Protein AF-A0AA36DGP6-F1 (afdb_monomer_lite)

Radius of gyration: 28.55 Å; chains: 1; bounding box: 67×38×88 Å

Organism: NCBI:txid96644

Foldseek 3Di:
DKDKDKDFQQAWEWEDDPNDIDIAGNVLQCPWQQCVVQWDDDPPDDPGITIGIPWDADPVRHTYHYDPPADPLLVVLSRVLSVQVPPDVGDQLLVSVVVCVVVVRPLVSNLVRCVVRVVVRNNVSSVVVVVCVVVPDPPPPPPDPPPDDDDDDDDDDDDDDDDDDDDD

Structure (mmCIF, N/CA/C/O backbone):
data_AF-A0AA36DGP6-F1
#
_entry.id   AF-A0AA36DGP6-F1
#
loop_
_atom_site.group_PDB
_atom_site.id
_atom_site.type_symbol
_atom_site.label_atom_id
_atom_site.label_alt_id
_atom_site.label_comp_id
_atom_site.label_asym_id
_atom_site.label_entity_id
_atom_site.label_seq_id
_atom_site.pdbx_PDB_ins_code
_atom_site.Cartn_x
_atom_site.Cartn_y
_atom_site.Cartn_z
_atom_site.occupancy
_atom_site.B_iso_or_equiv
_atom_site.auth_seq_id
_atom_site.auth_comp_id
_atom_site.auth_asym_id
_atom_site.auth_atom_id
_atom_site.pdbx_PDB_model_num
ATOM 1 N N . MET A 1 1 ? 17.874 -13.358 -14.454 1.00 48.78 1 MET A N 1
ATOM 2 C CA . MET A 1 1 ? 18.028 -12.079 -15.173 1.00 48.78 1 MET A CA 1
ATOM 3 C C . MET A 1 1 ? 16.869 -11.212 -14.724 1.00 48.78 1 MET A C 1
ATOM 5 O O . MET A 1 1 ? 15.738 -11.621 -14.944 1.00 48.78 1 MET A O 1
ATOM 9 N N . GLU A 1 2 ? 17.122 -10.140 -13.974 1.00 53.69 2 GLU A N 1
ATOM 10 C CA . GLU A 1 2 ? 16.052 -9.225 -13.551 1.00 53.69 2 GLU A CA 1
ATOM 11 C C . GLU A 1 2 ? 15.552 -8.443 -14.766 1.00 53.69 2 GLU A C 1
ATOM 13 O O . GLU A 1 2 ? 16.357 -7.972 -15.573 1.00 53.69 2 GLU A O 1
ATOM 18 N N . ALA A 1 3 ? 14.231 -8.364 -14.930 1.00 69.38 3 ALA A N 1
ATOM 19 C CA . ALA A 1 3 ? 13.632 -7.587 -16.000 1.00 69.38 3 ALA A CA 1
ATOM 20 C C . ALA A 1 3 ? 13.722 -6.094 -15.663 1.00 69.38 3 ALA A C 1
ATOM 22 O O . ALA A 1 3 ? 13.570 -5.688 -14.512 1.00 69.38 3 ALA A O 1
ATOM 23 N N . ILE A 1 4 ? 13.956 -5.282 -16.690 1.00 73.06 4 ILE A N 1
ATOM 24 C CA . ILE A 1 4 ? 13.823 -3.829 -16.631 1.00 73.06 4 ILE A CA 1
ATOM 25 C C . ILE A 1 4 ? 12.729 -3.472 -17.626 1.00 73.06 4 ILE A C 1
ATOM 27 O O . ILE A 1 4 ? 12.729 -3.965 -18.756 1.00 73.06 4 ILE A O 1
ATOM 31 N N . SER A 1 5 ? 11.759 -2.672 -17.204 1.00 79.31 5 SER A N 1
ATOM 32 C CA . SER A 1 5 ? 10.646 -2.275 -18.063 1.00 79.31 5 SER A CA 1
ATOM 33 C C . SER A 1 5 ? 10.326 -0.807 -17.871 1.00 79.31 5 SER A C 1
ATOM 35 O O . SER A 1 5 ? 10.351 -0.299 -16.752 1.00 79.31 5 SER A O 1
ATOM 37 N N . GLU A 1 6 ? 10.035 -0.133 -18.976 1.00 82.94 6 GLU A N 1
ATOM 38 C CA . GLU A 1 6 ? 9.528 1.232 -18.961 1.00 82.94 6 GLU A CA 1
ATOM 39 C C . GLU A 1 6 ? 8.019 1.189 -18.702 1.00 82.94 6 GLU A C 1
ATOM 41 O O . GLU A 1 6 ? 7.286 0.498 -19.411 1.00 82.94 6 GLU A O 1
ATOM 46 N N . VAL A 1 7 ? 7.561 1.907 -17.677 1.00 80.56 7 VAL A N 1
ATOM 47 C CA . VAL A 1 7 ? 6.153 1.975 -17.274 1.00 80.56 7 VAL A CA 1
ATOM 48 C C . VAL A 1 7 ? 5.714 3.429 -17.092 1.00 80.56 7 VAL A C 1
ATOM 50 O O . VAL A 1 7 ? 6.475 4.297 -16.663 1.00 80.56 7 VAL A O 1
ATOM 53 N N . GLY A 1 8 ? 4.479 3.731 -17.475 1.00 80.56 8 GLY A N 1
ATOM 54 C CA . GLY A 1 8 ? 3.793 4.982 -17.165 1.00 80.56 8 GLY A CA 1
ATOM 55 C C . GLY A 1 8 ? 3.122 4.947 -15.783 1.00 80.56 8 GLY A C 1
ATOM 56 O O . GLY A 1 8 ? 2.873 3.874 -15.242 1.00 80.56 8 GLY A O 1
ATOM 57 N N . PRO A 1 9 ? 2.776 6.107 -15.196 1.00 75.75 9 PRO A N 1
ATOM 58 C CA . PRO A 1 9 ? 2.151 6.196 -13.873 1.00 75.75 9 PRO A CA 1
ATOM 59 C C . PRO A 1 9 ? 0.773 5.527 -13.812 1.00 75.75 9 PRO A C 1
ATOM 61 O O . PRO A 1 9 ? 0.378 5.033 -12.762 1.00 75.75 9 PRO A O 1
ATOM 64 N N . SER A 1 10 ? 0.044 5.500 -14.927 1.00 82.06 10 SER A N 1
ATOM 65 C CA . SER A 1 10 ? -1.266 4.853 -15.035 1.00 82.06 10 SER A CA 1
ATOM 66 C C . SER A 1 10 ? -1.194 3.357 -15.335 1.00 82.06 10 SER A C 1
ATOM 68 O O . SER A 1 10 ? -2.246 2.720 -15.370 1.00 82.06 10 SER A O 1
ATOM 70 N N . ASP A 1 11 ? -0.002 2.817 -15.600 1.00 85.81 11 ASP A N 1
ATOM 71 C CA . ASP A 1 11 ? 0.143 1.426 -16.013 1.00 85.81 11 ASP A CA 1
ATOM 72 C C . ASP A 1 11 ? -0.193 0.497 -14.845 1.00 85.81 11 ASP A C 1
ATOM 74 O O . ASP A 1 11 ? 0.101 0.778 -13.676 1.00 85.81 11 ASP A O 1
ATOM 78 N N . GLU A 1 12 ? -0.854 -0.607 -15.181 1.00 90.00 12 GLU A N 1
ATOM 79 C CA . GLU A 1 12 ? -1.224 -1.633 -14.220 1.00 90.00 12 GLU A CA 1
ATOM 80 C C . GLU A 1 12 ? -0.009 -2.480 -13.844 1.00 90.00 12 GLU A C 1
ATOM 82 O O . GLU A 1 12 ? 0.793 -2.885 -14.689 1.00 90.00 12 GLU A O 1
ATOM 87 N N . VAL A 1 13 ? 0.096 -2.770 -12.551 1.00 91.44 13 VAL A N 1
ATOM 88 C CA . VAL A 1 13 ? 1.101 -3.654 -11.973 1.00 91.44 13 VAL A CA 1
ATOM 89 C C . VAL A 1 13 ? 0.441 -4.583 -10.966 1.00 91.44 13 VAL A C 1
ATOM 91 O O . VAL A 1 13 ? -0.478 -4.201 -10.240 1.00 91.44 13 VAL A O 1
ATOM 94 N N . LEU A 1 14 ? 0.926 -5.817 -10.898 1.00 92.56 14 LEU A N 1
ATOM 95 C CA . LEU A 1 14 ? 0.527 -6.762 -9.867 1.00 92.56 14 LEU A CA 1
ATOM 96 C C . LEU A 1 14 ? 1.493 -6.678 -8.685 1.00 92.56 14 LEU A C 1
ATOM 98 O O . LEU A 1 14 ? 2.706 -6.573 -8.851 1.00 92.56 14 LEU A O 1
ATOM 102 N N . VAL A 1 15 ? 0.953 -6.775 -7.479 1.00 93.56 15 VAL A N 1
ATOM 103 C CA . VAL A 1 15 ? 1.703 -6.805 -6.228 1.00 93.56 15 VAL A CA 1
ATOM 104 C C . VAL A 1 15 ? 1.528 -8.175 -5.598 1.00 93.56 15 VAL A C 1
ATOM 106 O O . VAL A 1 15 ? 0.419 -8.562 -5.232 1.00 93.56 15 VAL A O 1
ATOM 109 N N . ALA A 1 16 ? 2.617 -8.928 -5.500 1.00 92.69 16 ALA A N 1
ATOM 110 C CA . ALA A 1 16 ? 2.636 -10.259 -4.917 1.00 92.69 16 ALA A CA 1
ATOM 111 C C . ALA A 1 16 ? 2.970 -10.194 -3.419 1.00 92.69 16 ALA A C 1
ATOM 113 O O . ALA A 1 16 ? 4.050 -9.728 -3.043 1.00 92.69 16 ALA A O 1
ATOM 114 N N . VAL A 1 17 ? 2.069 -10.711 -2.577 1.00 94.06 17 VAL A N 1
ATOM 115 C CA . VAL A 1 17 ? 2.204 -10.780 -1.112 1.00 94.06 17 VAL A CA 1
ATOM 116 C C . VAL A 1 17 ? 1.763 -12.158 -0.631 1.00 94.06 17 VAL A C 1
ATOM 118 O O . VAL A 1 17 ? 0.652 -12.583 -0.929 1.00 94.06 17 VAL A O 1
ATOM 121 N N . GLY A 1 18 ? 2.622 -12.884 0.090 1.00 86.00 18 GLY A N 1
ATOM 122 C CA . GLY A 1 18 ? 2.240 -14.150 0.740 1.00 86.00 18 GLY A CA 1
ATOM 123 C C . GLY A 1 18 ? 1.618 -15.215 -0.182 1.00 86.00 18 GLY A C 1
ATOM 124 O O . GLY A 1 18 ? 0.787 -15.994 0.267 1.00 86.00 18 GLY A O 1
ATOM 125 N N . GLY A 1 19 ? 1.968 -15.231 -1.474 1.00 86.94 19 GLY A N 1
ATOM 126 C CA . GLY A 1 19 ? 1.389 -16.148 -2.469 1.00 86.94 19 GLY A CA 1
ATOM 127 C C . GLY A 1 19 ? 0.091 -15.664 -3.130 1.00 86.94 19 GLY A C 1
ATOM 128 O O . GLY A 1 19 ? -0.395 -16.325 -4.041 1.00 86.94 19 GLY A O 1
ATOM 129 N N . SER A 1 20 ? -0.437 -14.508 -2.726 1.00 91.94 20 SER A N 1
ATOM 130 C CA . SER A 1 20 ? -1.550 -13.823 -3.391 1.00 91.94 20 SER A CA 1
ATOM 131 C C . SER A 1 20 ? -1.050 -12.667 -4.254 1.00 91.94 20 SER A C 1
ATOM 133 O O . SER A 1 20 ? 0.023 -12.114 -4.006 1.00 91.94 20 SER A O 1
ATOM 135 N N . THR A 1 21 ? -1.833 -12.286 -5.261 1.00 93.44 21 THR A N 1
ATOM 136 C CA . THR A 1 21 ? -1.537 -11.158 -6.154 1.00 93.44 21 THR A CA 1
ATOM 137 C C . THR A 1 21 ? -2.668 -10.142 -6.142 1.00 93.44 21 THR A C 1
ATOM 139 O O . THR A 1 21 ? -3.835 -10.512 -6.255 1.00 93.44 21 THR A O 1
ATOM 142 N N . PHE A 1 22 ? -2.316 -8.863 -6.072 1.00 94.00 22 PHE A N 1
ATOM 143 C CA . PHE A 1 22 ? -3.253 -7.744 -6.059 1.00 94.00 22 PHE A CA 1
ATOM 144 C C . PHE A 1 22 ? -2.938 -6.785 -7.207 1.00 94.00 22 PHE A C 1
ATOM 146 O O . PHE A 1 22 ? -1.781 -6.441 -7.411 1.00 94.00 22 PHE A O 1
ATOM 153 N N . SER A 1 23 ? -3.947 -6.325 -7.944 1.00 93.00 23 SER A N 1
ATOM 154 C CA . SER A 1 23 ? -3.758 -5.290 -8.974 1.00 93.00 23 SER A CA 1
ATOM 155 C C . SER A 1 23 ? -3.601 -3.908 -8.332 1.00 93.00 23 SER A C 1
ATOM 157 O O . SER A 1 23 ? -4.294 -3.602 -7.358 1.00 93.00 23 SER A O 1
ATOM 159 N N . SER A 1 24 ? -2.714 -3.069 -8.865 1.00 92.44 24 SER A N 1
ATOM 160 C CA . SER A 1 24 ? -2.519 -1.663 -8.489 1.00 92.44 24 SER A CA 1
ATOM 161 C C . SER A 1 24 ? -1.990 -0.852 -9.677 1.00 92.44 24 SER A C 1
ATOM 163 O O . SER A 1 24 ? -1.703 -1.414 -10.734 1.00 92.44 24 SER A O 1
ATOM 165 N N . ARG A 1 25 ? -1.846 0.469 -9.524 1.00 89.94 25 ARG A N 1
ATOM 166 C CA . ARG A 1 25 ? -1.134 1.308 -10.499 1.00 89.94 25 ARG A CA 1
ATOM 167 C C . ARG A 1 25 ? 0.252 1.683 -10.010 1.00 89.94 25 ARG A C 1
ATOM 169 O O . ARG A 1 25 ? 0.496 1.772 -8.806 1.00 89.94 25 ARG A O 1
ATOM 176 N N . VAL A 1 26 ? 1.139 1.967 -10.960 1.00 88.25 26 VAL A N 1
ATOM 177 C CA . VAL A 1 26 ? 2.483 2.492 -10.685 1.00 88.25 26 VAL A CA 1
ATOM 178 C C . VAL A 1 26 ? 2.422 3.761 -9.830 1.00 88.25 26 VAL A C 1
ATOM 180 O O . VAL A 1 26 ? 3.191 3.883 -8.881 1.00 88.25 26 VAL A O 1
ATOM 183 N N . SER A 1 27 ? 1.490 4.678 -10.115 1.00 85.94 27 SER A N 1
ATOM 184 C CA . SER A 1 27 ? 1.298 5.911 -9.339 1.00 85.94 27 SER A CA 1
ATOM 185 C C . SER A 1 27 ? 1.036 5.659 -7.859 1.00 85.94 27 SER A C 1
ATOM 187 O O . SER A 1 27 ? 1.556 6.385 -7.021 1.00 85.94 27 SER A O 1
ATOM 189 N N . ASP A 1 28 ? 0.259 4.625 -7.540 1.00 88.38 28 ASP A N 1
ATOM 190 C CA . ASP A 1 28 ? -0.172 4.345 -6.168 1.00 88.38 28 ASP A CA 1
ATOM 191 C C . ASP A 1 28 ? 0.993 3.780 -5.343 1.00 88.38 28 ASP A C 1
ATOM 193 O O . ASP A 1 28 ? 1.114 4.041 -4.147 1.00 88.38 28 ASP A O 1
ATOM 197 N N . LEU A 1 29 ? 1.865 3.000 -5.993 1.00 88.44 29 LEU A N 1
ATOM 198 C CA . LEU A 1 29 ? 3.008 2.346 -5.356 1.00 88.44 29 LEU A CA 1
ATOM 199 C C . LEU A 1 29 ? 4.252 3.237 -5.304 1.00 88.44 29 LEU A C 1
ATOM 201 O O . LEU A 1 29 ? 5.037 3.111 -4.370 1.00 88.44 29 LEU A O 1
ATOM 205 N N . ALA A 1 30 ? 4.439 4.142 -6.269 1.00 84.88 30 ALA A N 1
ATOM 206 C CA . ALA A 1 30 ? 5.601 5.032 -6.326 1.00 84.88 30 ALA A CA 1
ATOM 207 C C . ALA A 1 30 ? 5.708 5.971 -5.107 1.00 84.88 30 ALA A C 1
ATOM 209 O O . ALA A 1 30 ? 6.800 6.437 -4.773 1.00 84.88 30 ALA A O 1
ATOM 210 N N . GLU A 1 31 ? 4.590 6.225 -4.427 1.00 81.88 31 GLU A N 1
ATOM 211 C CA . GLU A 1 31 ? 4.527 7.050 -3.219 1.00 81.88 31 GLU A CA 1
ATOM 212 C C . GLU A 1 31 ? 4.948 6.291 -1.946 1.00 81.88 31 GLU A C 1
ATOM 214 O O . GLU A 1 31 ? 5.269 6.905 -0.925 1.00 81.88 31 GLU A O 1
ATOM 219 N N . VAL A 1 32 ? 5.006 4.957 -1.996 1.00 86.62 32 VAL A N 1
ATOM 220 C CA . VAL A 1 32 ? 5.370 4.116 -0.852 1.00 86.62 32 VAL A CA 1
ATOM 221 C C . VAL A 1 32 ? 6.896 3.998 -0.753 1.00 86.62 32 VAL A C 1
ATOM 223 O O . VAL A 1 32 ? 7.539 3.520 -1.691 1.00 86.62 32 VAL A O 1
ATOM 226 N N . PRO A 1 33 ? 7.510 4.360 0.390 1.00 85.75 33 PRO A N 1
ATOM 227 C CA . PRO A 1 33 ? 8.960 4.298 0.565 1.00 85.75 33 PRO A CA 1
ATOM 228 C C . PRO A 1 33 ? 9.597 2.946 0.231 1.00 85.75 33 PRO A C 1
ATOM 230 O O . PRO A 1 33 ? 10.627 2.930 -0.438 1.00 85.75 33 PRO A O 1
ATOM 233 N N . SER A 1 34 ? 8.981 1.829 0.630 1.00 84.00 34 SER A N 1
ATOM 234 C CA . SER A 1 34 ? 9.509 0.483 0.360 1.00 84.00 34 SER A CA 1
ATOM 235 C C . SER A 1 34 ? 9.501 0.091 -1.121 1.00 84.00 34 SER A C 1
ATOM 237 O O . SER A 1 34 ? 10.218 -0.828 -1.506 1.00 84.00 34 SER A O 1
ATOM 239 N N . PHE A 1 35 ? 8.758 0.808 -1.969 1.00 84.31 35 PHE A N 1
ATOM 240 C CA . PHE A 1 35 ? 8.751 0.599 -3.416 1.00 84.31 35 PHE A CA 1
ATOM 241 C C . PHE A 1 35 ? 9.623 1.587 -4.194 1.00 84.31 35 PHE A C 1
ATOM 243 O O . PHE A 1 35 ? 9.787 1.419 -5.402 1.00 84.31 35 PHE A O 1
ATOM 250 N N . LYS A 1 36 ? 10.229 2.592 -3.549 1.00 80.50 36 LYS A N 1
ATOM 251 C CA . LYS A 1 36 ? 11.039 3.601 -4.256 1.00 80.50 36 LYS A CA 1
ATOM 252 C C . LYS A 1 36 ? 12.190 2.991 -5.051 1.00 80.50 36 LYS A C 1
ATOM 254 O O . LYS A 1 36 ? 12.429 3.415 -6.174 1.00 80.50 36 LYS A O 1
ATOM 259 N N . ASP A 1 37 ? 12.832 1.952 -4.523 1.00 77.88 37 ASP A N 1
ATOM 260 C CA . ASP A 1 37 ? 13.944 1.275 -5.204 1.00 77.88 37 ASP A CA 1
ATOM 261 C C . ASP A 1 37 ? 13.491 0.472 -6.436 1.00 77.88 37 ASP A C 1
ATOM 263 O O . ASP A 1 37 ? 14.286 0.198 -7.341 1.00 77.88 37 ASP A O 1
ATOM 267 N N . HIS A 1 38 ? 12.201 0.125 -6.504 1.00 79.19 38 HIS A N 1
ATOM 268 C CA . HIS A 1 38 ? 11.604 -0.508 -7.675 1.00 79.19 38 HIS A CA 1
ATOM 269 C C . HIS A 1 38 ? 11.304 0.501 -8.786 1.00 79.19 38 HIS A C 1
ATOM 271 O O . HIS A 1 38 ? 11.321 0.112 -9.952 1.00 79.19 38 HIS A O 1
ATOM 277 N N . PHE A 1 39 ? 11.070 1.775 -8.454 1.00 82.56 39 PHE A N 1
ATOM 278 C CA . PHE A 1 39 ? 10.686 2.820 -9.403 1.00 82.56 39 PHE A CA 1
ATOM 279 C C . PHE A 1 39 ? 11.760 3.903 -9.510 1.00 82.56 39 PHE A C 1
ATOM 281 O O . PHE A 1 39 ? 11.762 4.892 -8.778 1.00 82.56 39 PHE A O 1
ATOM 288 N N . ASN A 1 40 ? 12.638 3.779 -10.504 1.00 77.62 40 ASN A N 1
ATOM 289 C CA . ASN A 1 40 ? 13.589 4.845 -10.799 1.00 77.62 40 ASN A CA 1
ATOM 290 C C . ASN A 1 40 ? 12.953 5.890 -11.720 1.00 77.62 40 ASN A C 1
ATOM 292 O O . ASN A 1 40 ? 12.513 5.569 -12.826 1.00 77.62 40 ASN A O 1
ATOM 296 N N . ARG A 1 41 ? 12.976 7.159 -11.293 1.00 67.69 41 ARG A N 1
ATOM 297 C CA . ARG A 1 41 ? 12.833 8.289 -12.217 1.00 67.69 41 ARG A CA 1
ATOM 298 C C . ARG A 1 41 ? 14.123 8.416 -13.006 1.00 67.69 41 ARG A C 1
ATOM 300 O O . ARG A 1 41 ? 15.164 8.743 -12.440 1.00 67.69 41 ARG A O 1
ATOM 307 N N . ASP A 1 42 ? 14.041 8.139 -14.296 1.00 65.12 42 ASP A N 1
ATOM 308 C CA . ASP A 1 42 ? 15.107 8.484 -15.221 1.00 65.12 42 ASP A CA 1
ATOM 309 C C . ASP A 1 42 ? 15.086 10.016 -15.420 1.00 65.12 42 ASP A C 1
ATOM 311 O O . ASP A 1 42 ? 14.048 10.555 -15.819 1.00 65.12 42 ASP A O 1
ATOM 315 N N . PRO A 1 43 ? 16.167 10.742 -15.068 1.00 60.16 43 PRO A N 1
ATOM 316 C CA . PRO A 1 43 ? 16.222 12.197 -15.196 1.00 60.16 43 PRO A CA 1
ATOM 317 C C . PRO A 1 43 ? 16.137 12.677 -16.651 1.00 60.16 43 PRO A C 1
ATOM 319 O O . PRO A 1 43 ? 15.743 13.823 -16.874 1.00 60.16 43 PRO A O 1
ATOM 322 N N . ASP A 1 44 ? 16.465 11.809 -17.612 1.00 63.31 44 ASP A N 1
ATOM 323 C CA . ASP A 1 44 ? 16.475 12.111 -19.043 1.00 63.31 44 ASP A CA 1
ATOM 324 C C . ASP A 1 44 ? 15.189 11.645 -19.750 1.00 63.31 44 ASP A C 1
ATOM 326 O O . ASP A 1 44 ? 14.910 12.052 -20.883 1.00 63.31 44 ASP A O 1
ATOM 330 N N . ALA A 1 45 ? 14.362 10.829 -19.085 1.00 58.75 45 ALA A N 1
ATOM 331 C CA . ALA A 1 45 ? 13.081 10.396 -19.625 1.00 58.75 45 ALA A CA 1
ATOM 332 C C . ALA A 1 45 ? 12.032 11.524 -19.563 1.00 58.75 45 ALA A C 1
ATOM 334 O O . ALA A 1 45 ? 12.038 12.358 -18.649 1.00 58.75 45 ALA A O 1
ATOM 335 N N . PRO A 1 46 ? 11.063 11.553 -20.503 1.00 60.78 46 PRO A N 1
ATOM 336 C CA . PRO A 1 46 ? 9.899 12.423 -20.387 1.00 60.78 46 PRO A CA 1
ATOM 337 C C . PRO A 1 46 ? 9.294 12.274 -18.988 1.00 60.78 46 PRO A C 1
ATOM 339 O O . PRO A 1 46 ? 9.134 11.150 -18.518 1.00 60.78 46 PRO A O 1
ATOM 342 N N . ARG A 1 47 ? 8.929 13.392 -18.341 1.00 57.19 47 ARG A N 1
ATOM 343 C CA . ARG A 1 47 ? 8.504 13.499 -16.921 1.00 57.19 47 ARG A CA 1
ATOM 344 C C . ARG A 1 47 ? 7.425 12.503 -16.438 1.00 57.19 47 ARG A C 1
ATOM 346 O O . ARG A 1 47 ? 7.104 12.500 -15.254 1.00 57.19 47 ARG A O 1
ATOM 353 N N . ALA A 1 48 ? 6.855 11.695 -17.327 1.00 62.22 48 ALA A N 1
ATOM 354 C CA . ALA A 1 48 ? 5.813 10.712 -17.077 1.00 62.22 48 ALA A CA 1
ATOM 355 C C . ALA A 1 48 ? 6.264 9.240 -17.205 1.00 62.22 48 ALA A C 1
ATOM 357 O O . ALA A 1 48 ? 5.402 8.369 -17.186 1.00 62.22 48 ALA A O 1
ATOM 358 N N . ARG A 1 49 ? 7.554 8.919 -17.370 1.00 70.69 49 ARG A N 1
ATOM 359 C CA . ARG A 1 49 ? 8.016 7.521 -17.471 1.00 70.69 49 ARG A CA 1
ATOM 360 C C . ARG A 1 49 ? 8.897 7.129 -16.287 1.00 70.69 49 ARG A C 1
ATOM 362 O O . ARG A 1 49 ? 9.763 7.890 -15.863 1.00 70.69 49 ARG A O 1
ATOM 369 N N . LEU A 1 50 ? 8.623 5.950 -15.737 1.00 75.75 50 LEU A N 1
ATOM 370 C CA . LEU A 1 50 ? 9.350 5.327 -14.637 1.00 75.75 50 LEU A CA 1
ATOM 371 C C . LEU A 1 50 ? 9.952 4.015 -15.128 1.00 75.75 50 LEU A C 1
ATOM 373 O O . LEU A 1 50 ? 9.345 3.291 -15.916 1.00 75.75 50 LEU A O 1
ATOM 377 N N . THR A 1 51 ? 11.135 3.689 -14.626 1.00 78.88 51 THR A N 1
ATOM 378 C CA . THR A 1 51 ? 11.762 2.396 -14.882 1.00 78.88 51 THR A CA 1
ATOM 379 C C . THR A 1 51 ? 11.446 1.467 -13.724 1.00 78.88 51 THR A C 1
ATOM 381 O O . THR A 1 51 ? 11.880 1.728 -12.600 1.00 78.88 51 THR A O 1
ATOM 384 N N . LEU A 1 52 ? 10.711 0.388 -14.005 1.00 79.56 52 LEU A N 1
ATOM 385 C CA . LEU A 1 52 ? 10.412 -0.664 -13.043 1.00 79.56 52 LEU A CA 1
ATOM 386 C C . LEU A 1 52 ? 11.539 -1.707 -13.023 1.00 79.56 52 LEU A C 1
ATOM 388 O O . LEU A 1 52 ? 11.943 -2.216 -14.075 1.00 79.56 52 LEU A O 1
ATOM 392 N N . LYS A 1 53 ? 12.041 -2.008 -11.821 1.00 80.06 53 LYS A N 1
ATOM 393 C CA . LYS A 1 53 ? 13.103 -2.990 -11.556 1.00 80.06 53 LYS A CA 1
ATOM 394 C C . LYS A 1 53 ? 12.644 -4.079 -10.592 1.00 80.06 53 LYS A C 1
ATOM 396 O O . LYS A 1 53 ? 11.768 -3.864 -9.754 1.00 80.06 53 LYS A O 1
ATOM 401 N N . GLY A 1 54 ? 13.291 -5.243 -10.667 1.00 76.12 54 GLY A N 1
ATOM 402 C CA . GLY A 1 54 ? 13.058 -6.346 -9.728 1.00 76.12 54 GLY A CA 1
ATOM 403 C C . GLY A 1 54 ? 11.669 -6.981 -9.851 1.00 76.12 54 GLY A C 1
ATOM 404 O O . GLY A 1 54 ? 11.212 -7.650 -8.923 1.00 76.12 54 GLY A O 1
ATOM 405 N N . HIS A 1 55 ? 10.982 -6.769 -10.978 1.00 84.06 55 HIS A N 1
ATOM 406 C CA . HIS A 1 55 ? 9.714 -7.415 -11.297 1.00 84.06 55 HIS A CA 1
ATOM 407 C C . HIS A 1 55 ? 9.924 -8.673 -12.140 1.00 84.06 55 HIS A C 1
ATOM 409 O O . HIS A 1 55 ? 10.967 -8.899 -12.759 1.00 84.06 55 HIS A O 1
ATOM 415 N N . TYR A 1 56 ? 8.886 -9.495 -12.175 1.00 84.44 56 TYR A N 1
ATOM 416 C CA . TYR A 1 56 ? 8.722 -10.577 -13.137 1.00 84.44 56 TYR A CA 1
ATOM 417 C C . TYR A 1 56 ? 7.403 -10.379 -13.880 1.00 84.44 56 TYR A C 1
ATOM 419 O O . TYR A 1 56 ? 6.555 -9.603 -13.450 1.00 84.44 56 TYR A O 1
ATOM 427 N N . PHE A 1 57 ? 7.213 -11.062 -15.000 1.00 84.44 57 PHE A N 1
ATOM 428 C CA . PHE A 1 57 ? 5.935 -11.035 -15.702 1.00 84.44 57 PHE A CA 1
ATOM 429 C C . PHE A 1 57 ? 5.057 -12.188 -15.221 1.00 84.44 57 PHE A C 1
ATOM 431 O O . PHE A 1 57 ? 5.529 -13.318 -15.079 1.00 84.44 57 PHE A O 1
ATOM 438 N N . SER A 1 58 ? 3.786 -11.895 -14.956 1.00 83.25 58 SER A N 1
ATOM 439 C CA . SER A 1 58 ? 2.756 -12.927 -14.804 1.00 83.25 58 SER A CA 1
ATOM 440 C C . SER A 1 58 ? 2.542 -13.677 -16.128 1.00 83.25 58 SER A C 1
ATOM 442 O O . SER A 1 58 ? 3.037 -13.255 -17.176 1.00 83.25 58 SER A O 1
ATOM 444 N N . SER A 1 59 ? 1.788 -14.783 -16.101 1.00 82.12 59 SER A N 1
ATOM 445 C CA . SER A 1 59 ? 1.410 -15.527 -17.317 1.00 82.12 59 SER A CA 1
ATOM 446 C C . SER A 1 59 ? 0.721 -14.649 -18.361 1.00 82.12 59 SER A C 1
ATOM 448 O O . SER A 1 59 ? 0.864 -14.889 -19.556 1.00 82.12 59 SER A O 1
ATOM 450 N N . ASP A 1 60 ? 0.028 -13.610 -17.896 1.00 83.31 60 ASP A N 1
ATOM 451 C CA . ASP A 1 60 ? -0.771 -12.703 -18.716 1.00 83.31 60 ASP A CA 1
ATOM 452 C C . ASP A 1 60 ? 0.050 -11.500 -19.218 1.00 83.31 60 ASP A C 1
ATOM 454 O O . ASP A 1 60 ? -0.488 -10.577 -19.823 1.00 83.31 60 ASP A O 1
ATOM 458 N N . GLY A 1 61 ? 1.365 -11.488 -18.968 1.00 84.31 61 GLY A N 1
ATOM 459 C CA . GLY A 1 61 ? 2.275 -10.435 -19.421 1.00 84.31 61 GLY A CA 1
ATOM 460 C C . GLY A 1 61 ? 2.246 -9.157 -18.578 1.00 84.31 61 GLY A C 1
ATOM 461 O O . GLY A 1 61 ? 2.895 -8.180 -18.945 1.00 84.31 61 GLY A O 1
ATOM 462 N N . VAL A 1 62 ? 1.545 -9.148 -17.438 1.00 87.31 62 VAL A N 1
ATOM 463 C CA . VAL A 1 62 ? 1.487 -7.983 -16.540 1.00 87.31 62 VAL A CA 1
ATOM 464 C C . VAL A 1 62 ? 2.714 -7.964 -15.616 1.00 87.31 62 VAL A C 1
ATOM 466 O O . VAL A 1 62 ? 3.003 -8.993 -14.980 1.00 87.31 62 VAL A O 1
ATOM 469 N N . PRO A 1 63 ? 3.432 -6.828 -15.495 1.00 89.31 63 PRO A N 1
ATOM 470 C CA . PRO A 1 63 ? 4.531 -6.682 -14.548 1.00 89.31 63 PRO A CA 1
ATOM 471 C C . PRO A 1 63 ? 4.068 -6.948 -13.115 1.00 89.31 63 PRO A C 1
ATOM 473 O O . PRO A 1 63 ? 3.075 -6.393 -12.654 1.00 89.31 63 PRO A O 1
ATOM 476 N N . THR A 1 64 ? 4.795 -7.803 -12.404 1.00 90.06 64 THR A N 1
ATOM 477 C CA . THR A 1 64 ? 4.488 -8.233 -11.040 1.00 90.06 64 THR A CA 1
ATOM 478 C C . THR A 1 64 ? 5.672 -7.968 -10.118 1.00 90.06 64 THR A C 1
ATOM 480 O O . THR A 1 64 ? 6.778 -8.458 -10.353 1.00 90.06 64 THR A O 1
ATOM 483 N N . ILE A 1 65 ? 5.437 -7.211 -9.049 1.00 90.75 65 ILE A N 1
ATOM 484 C CA . ILE A 1 65 ? 6.432 -6.802 -8.054 1.00 90.75 65 ILE A CA 1
ATOM 485 C C . ILE A 1 65 ? 6.141 -7.541 -6.751 1.00 90.75 65 ILE A C 1
ATOM 487 O O . ILE A 1 65 ? 4.985 -7.693 -6.360 1.00 90.75 65 ILE A O 1
ATOM 491 N N . ARG A 1 66 ? 7.176 -8.008 -6.055 1.00 89.31 66 ARG A N 1
ATOM 492 C CA . ARG A 1 66 ? 7.008 -8.584 -4.714 1.00 89.31 66 ARG A CA 1
ATOM 493 C C . ARG A 1 66 ? 6.978 -7.469 -3.681 1.00 89.31 66 ARG A C 1
ATOM 495 O O . ARG A 1 66 ? 7.836 -6.597 -3.728 1.00 89.31 66 ARG A O 1
ATOM 502 N N . TRP A 1 67 ? 6.057 -7.543 -2.725 1.00 91.00 67 TRP A N 1
ATOM 503 C CA . TRP A 1 67 ? 6.104 -6.701 -1.531 1.00 91.00 67 TRP A CA 1
ATOM 504 C C . TRP A 1 67 ? 6.708 -7.508 -0.375 1.00 91.00 67 TRP A C 1
ATOM 506 O O . TRP A 1 67 ? 6.007 -8.313 0.247 1.00 91.00 67 TRP A O 1
ATOM 516 N N . PRO A 1 68 ? 8.021 -7.389 -0.110 1.00 80.56 68 PRO A N 1
ATOM 517 C CA . PRO A 1 68 ? 8.644 -8.149 0.960 1.00 80.56 68 PRO A CA 1
ATOM 518 C C . PRO A 1 68 ? 8.168 -7.646 2.325 1.00 80.56 68 PRO A C 1
ATOM 520 O O . PRO A 1 68 ? 8.090 -6.445 2.562 1.00 80.56 68 PRO A O 1
ATOM 523 N N . GLY A 1 69 ? 7.900 -8.583 3.235 1.00 81.94 69 GLY A N 1
ATOM 524 C CA . GLY A 1 69 ? 7.677 -8.271 4.648 1.00 81.94 69 GLY A CA 1
ATOM 525 C C . GLY A 1 69 ? 6.312 -7.680 4.997 1.00 81.94 69 GLY A C 1
ATOM 526 O O . GLY A 1 69 ? 6.179 -7.207 6.115 1.00 81.94 69 GLY A O 1
ATOM 527 N N . VAL A 1 70 ? 5.329 -7.722 4.090 1.00 91.62 70 VAL A N 1
ATOM 528 C CA . VAL A 1 70 ? 3.944 -7.322 4.388 1.00 91.62 70 VAL A CA 1
ATOM 529 C C . VAL A 1 70 ? 3.079 -8.530 4.711 1.00 91.62 70 VAL A C 1
ATOM 531 O O . VAL A 1 70 ? 3.087 -9.527 3.982 1.00 91.62 70 VAL A O 1
ATOM 534 N N . ASP A 1 71 ? 2.298 -8.423 5.785 1.00 95.25 71 ASP A N 1
ATOM 535 C CA . ASP A 1 71 ? 1.291 -9.421 6.135 1.00 95.25 71 ASP A CA 1
ATOM 536 C C . ASP A 1 71 ? 0.159 -9.471 5.093 1.00 95.25 71 ASP A C 1
ATOM 538 O O . ASP A 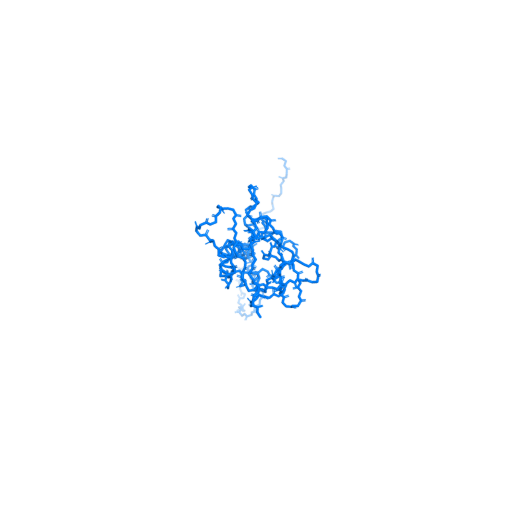1 71 ? -0.422 -8.448 4.711 1.00 95.25 71 ASP A O 1
ATOM 542 N N . LEU A 1 72 ? -0.192 -10.684 4.656 1.00 95.12 72 LEU A N 1
ATOM 543 C CA . LEU A 1 72 ? -1.234 -10.922 3.652 1.00 95.12 72 LEU A CA 1
ATOM 544 C C . LEU A 1 72 ? -2.594 -10.327 4.057 1.00 95.12 72 LEU A C 1
ATOM 546 O O . LEU A 1 72 ? -3.354 -9.884 3.198 1.00 95.12 72 LEU A O 1
ATOM 550 N N . THR A 1 73 ? -2.893 -10.291 5.354 1.00 95.44 73 THR A N 1
ATOM 551 C CA . THR A 1 73 ? -4.145 -9.759 5.905 1.00 95.44 73 THR A CA 1
ATOM 552 C C . THR A 1 73 ? -4.197 -8.235 5.818 1.00 95.44 73 THR A C 1
ATOM 554 O O . THR A 1 73 ? -5.269 -7.671 5.612 1.00 95.44 73 THR A O 1
ATOM 557 N N . ALA A 1 74 ? -3.056 -7.553 5.959 1.00 96.19 74 ALA A N 1
ATOM 558 C CA . ALA A 1 74 ? -2.968 -6.092 5.902 1.00 96.19 74 ALA A CA 1
ATOM 559 C C . ALA A 1 74 ? -2.854 -5.555 4.469 1.00 96.19 74 ALA A C 1
ATOM 561 O O . ALA A 1 74 ? -3.384 -4.482 4.168 1.00 96.19 74 ALA A O 1
ATOM 562 N N . ALA A 1 75 ? -2.204 -6.314 3.581 1.00 94.81 75 ALA A N 1
ATOM 563 C CA . ALA A 1 75 ? -1.958 -5.949 2.188 1.00 94.81 75 ALA A CA 1
ATOM 564 C C . ALA A 1 75 ? -3.174 -5.362 1.436 1.00 94.81 75 ALA A C 1
ATOM 566 O O . ALA A 1 75 ? -3.025 -4.285 0.849 1.00 94.81 75 ALA A O 1
ATOM 567 N N . PRO A 1 76 ? -4.380 -5.976 1.446 1.00 95.44 76 PRO A N 1
ATOM 568 C CA . PRO A 1 76 ? -5.524 -5.426 0.718 1.00 95.44 76 PRO A CA 1
ATOM 569 C C . PRO A 1 76 ? -5.965 -4.054 1.246 1.00 95.44 76 PRO A C 1
ATOM 571 O O . PRO A 1 76 ? -6.317 -3.185 0.450 1.00 95.44 76 PRO A O 1
ATOM 574 N N . TYR A 1 77 ? -5.898 -3.824 2.560 1.00 96.88 77 TYR A N 1
ATOM 575 C CA . TYR A 1 77 ? -6.261 -2.541 3.172 1.00 96.88 77 TYR A CA 1
ATOM 576 C C . TYR A 1 77 ? -5.234 -1.456 2.860 1.00 96.88 77 TYR A C 1
ATOM 578 O O . TYR A 1 77 ? -5.608 -0.333 2.532 1.00 96.88 77 TYR A O 1
ATOM 586 N N . MET A 1 78 ? -3.944 -1.800 2.897 1.00 95.50 78 MET A N 1
ATOM 587 C CA . MET A 1 78 ? -2.869 -0.877 2.529 1.00 95.50 78 MET A CA 1
ATOM 588 C C . MET A 1 78 ? -2.980 -0.465 1.059 1.00 95.50 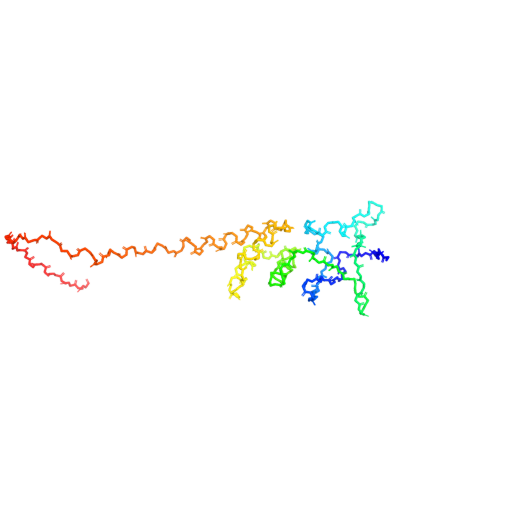78 MET A C 1
ATOM 590 O O . MET A 1 78 ? -2.944 0.722 0.752 1.00 95.50 78 MET A O 1
ATOM 594 N N . LEU A 1 79 ? -3.195 -1.418 0.148 1.00 94.12 79 LEU A N 1
ATOM 595 C CA . LEU A 1 79 ? -3.383 -1.116 -1.273 1.00 94.12 79 LEU A CA 1
ATOM 596 C C . LEU A 1 79 ? -4.661 -0.311 -1.529 1.00 94.12 79 LEU A C 1
ATOM 598 O O . LEU A 1 79 ? -4.642 0.622 -2.329 1.00 94.12 79 LEU A O 1
ATOM 602 N N . ARG A 1 80 ? -5.768 -0.632 -0.844 1.00 94.62 80 ARG A N 1
ATOM 603 C CA . ARG A 1 80 ? -7.010 0.149 -0.939 1.00 94.62 80 ARG A CA 1
ATOM 604 C C . ARG A 1 80 ? -6.808 1.583 -0.455 1.00 94.62 80 ARG A C 1
ATOM 606 O O . ARG A 1 80 ? -7.276 2.501 -1.122 1.00 94.62 80 ARG A O 1
ATOM 613 N N . PHE A 1 81 ? -6.075 1.774 0.643 1.00 95.00 81 PHE A N 1
ATOM 614 C CA . PHE A 1 81 ? -5.734 3.099 1.153 1.00 95.00 81 PHE A CA 1
ATOM 615 C C . PHE A 1 81 ? -4.968 3.918 0.112 1.00 95.00 81 PHE A C 1
ATOM 617 O O . PHE A 1 81 ? -5.388 5.023 -0.211 1.00 95.00 81 PHE A O 1
ATOM 624 N N . LEU A 1 82 ? -3.896 3.365 -0.466 1.00 91.88 82 LEU A N 1
ATOM 625 C CA . LEU A 1 82 ? -3.093 4.062 -1.479 1.00 91.88 82 LEU A CA 1
ATOM 626 C C . LEU A 1 82 ? -3.943 4.458 -2.695 1.00 91.88 82 LEU A C 1
ATOM 628 O O . LEU A 1 82 ? -3.888 5.598 -3.151 1.00 91.88 82 LEU A O 1
ATOM 632 N N . LYS A 1 83 ? -4.797 3.546 -3.167 1.00 90.56 83 LYS A N 1
ATOM 633 C CA . LYS A 1 83 ? -5.694 3.800 -4.301 1.00 90.56 83 LYS A CA 1
ATOM 634 C C . LYS A 1 83 ? -6.705 4.910 -4.051 1.00 90.56 83 LYS A C 1
ATOM 636 O O . LYS A 1 83 ? -7.060 5.597 -4.996 1.00 90.56 83 LYS A O 1
ATOM 641 N N . GLN A 1 84 ? -7.227 5.045 -2.835 1.00 89.81 84 GLN A N 1
ATOM 642 C CA . GLN A 1 84 ? -8.239 6.057 -2.517 1.00 89.81 84 GLN A CA 1
ATOM 643 C C . GLN A 1 84 ? -7.605 7.400 -2.143 1.00 89.81 84 GLN A C 1
ATOM 645 O O . GLN A 1 84 ? -8.070 8.445 -2.588 1.00 89.81 84 GLN A O 1
ATOM 650 N N . PHE A 1 85 ? -6.528 7.371 -1.358 1.00 84.50 85 PHE A N 1
ATOM 651 C CA . PHE A 1 85 ? -5.906 8.565 -0.792 1.00 84.50 85 PHE A CA 1
ATOM 652 C C . PHE A 1 85 ? -5.192 9.428 -1.842 1.00 84.50 85 PHE A C 1
ATOM 654 O O . PHE A 1 85 ? -5.210 10.652 -1.750 1.00 84.50 85 PHE A O 1
ATOM 661 N N . TYR A 1 86 ? -4.586 8.814 -2.865 1.00 75.31 86 TYR A N 1
ATOM 662 C CA . TYR A 1 86 ? -3.873 9.545 -3.923 1.00 75.31 86 TYR A CA 1
ATOM 663 C C . TYR A 1 86 ? -4.762 9.955 -5.109 1.00 75.31 86 TYR A C 1
ATOM 665 O O . TYR A 1 86 ? -4.273 10.503 -6.100 1.00 75.31 86 TYR A O 1
ATOM 673 N N . VAL A 1 87 ? -6.078 9.741 -5.016 1.00 74.31 87 VAL A N 1
ATOM 674 C CA . VAL A 1 87 ? -7.039 10.303 -5.972 1.00 74.31 87 VAL A CA 1
ATOM 675 C C . VAL A 1 87 ? -7.224 11.789 -5.668 1.00 74.31 87 VAL A C 1
ATOM 677 O O . VAL A 1 87 ? -7.360 12.195 -4.517 1.00 74.31 87 VAL A O 1
ATOM 680 N N . ARG A 1 88 ? -7.226 12.626 -6.712 1.00 62.47 88 ARG A N 1
ATOM 681 C CA . ARG A 1 88 ? -7.526 14.058 -6.579 1.00 62.47 88 ARG A CA 1
ATOM 682 C C . ARG A 1 88 ? -8.941 14.217 -6.011 1.00 62.47 88 ARG A C 1
ATOM 684 O O . ARG A 1 88 ? -9.871 13.665 -6.588 1.00 62.47 88 ARG A O 1
ATOM 691 N N . ASP A 1 89 ? -9.063 14.952 -4.906 1.00 67.38 89 ASP A N 1
ATOM 692 C CA . ASP A 1 89 ? -10.299 15.098 -4.116 1.00 67.38 89 ASP A CA 1
ATOM 693 C C . ASP A 1 89 ? -10.744 13.804 -3.396 1.00 67.38 89 ASP A C 1
ATOM 695 O O . ASP A 1 89 ? -11.925 13.611 -3.110 1.00 67.38 89 ASP A O 1
ATOM 699 N N . GLY A 1 90 ? -9.795 12.904 -3.112 1.00 65.12 90 GLY A N 1
ATOM 700 C CA . GLY A 1 90 ? -10.028 11.695 -2.325 1.00 65.12 90 GLY A CA 1
ATOM 701 C C . GLY A 1 90 ? -10.442 11.985 -0.872 1.00 65.12 90 GLY A C 1
ATOM 702 O O . GLY A 1 90 ? -10.206 13.085 -0.364 1.00 65.12 90 GLY A O 1
ATOM 703 N N . PRO A 1 91 ? -11.068 11.003 -0.197 1.00 79.00 91 PRO A N 1
ATOM 704 C CA . PRO A 1 91 ? -11.449 11.124 1.208 1.00 79.00 91 PRO A CA 1
ATOM 705 C C . PRO A 1 91 ? -10.227 11.343 2.106 1.00 79.00 91 PRO A C 1
ATOM 707 O O . PRO A 1 91 ? -9.105 10.945 1.773 1.00 79.00 91 PRO A O 1
ATOM 710 N N . GLU A 1 92 ? -10.440 11.953 3.274 1.00 87.88 92 GLU A N 1
ATOM 711 C CA . GLU A 1 92 ? -9.365 12.088 4.251 1.00 87.88 92 GLU A CA 1
ATOM 712 C C . GLU A 1 92 ? -8.891 10.700 4.703 1.00 87.88 92 GLU A C 1
ATOM 714 O O . GLU A 1 92 ? -9.680 9.762 4.833 1.00 87.88 92 GLU A O 1
ATOM 719 N N . ALA A 1 93 ? -7.594 10.565 5.004 1.00 90.06 93 ALA A N 1
ATOM 720 C CA . ALA A 1 93 ? -7.012 9.301 5.466 1.00 90.06 93 ALA A CA 1
ATOM 721 C C . ALA A 1 93 ? -7.791 8.690 6.646 1.00 90.06 93 ALA A C 1
ATOM 723 O O . ALA A 1 93 ? -7.922 7.474 6.758 1.00 90.06 93 ALA A O 1
ATOM 724 N N . TYR A 1 94 ? -8.321 9.550 7.513 1.00 92.81 94 TYR A N 1
ATOM 725 C CA . TYR A 1 94 ? -9.151 9.168 8.645 1.00 92.81 94 TYR A CA 1
ATOM 726 C C . TYR A 1 94 ? -10.470 8.499 8.227 1.00 92.81 94 TYR A C 1
ATOM 728 O O . TYR A 1 94 ? -10.805 7.454 8.782 1.00 92.81 94 TYR A O 1
ATOM 736 N N . ASP A 1 95 ? -11.181 9.048 7.240 1.00 94.31 95 ASP A N 1
ATOM 737 C CA . ASP A 1 95 ? -12.466 8.508 6.778 1.00 94.31 95 ASP A CA 1
ATOM 738 C C . ASP A 1 95 ? -12.282 7.122 6.150 1.00 94.31 95 ASP A C 1
ATOM 740 O O . ASP A 1 95 ? -13.016 6.189 6.470 1.00 94.31 95 ASP A O 1
ATOM 744 N N . ILE A 1 96 ? -11.219 6.950 5.357 1.00 94.81 96 ILE A N 1
ATOM 745 C CA . ILE A 1 96 ? -10.840 5.650 4.785 1.00 94.81 96 ILE A CA 1
ATOM 746 C C . ILE A 1 96 ? -10.634 4.610 5.896 1.00 94.81 96 ILE A C 1
ATOM 748 O O . ILE A 1 96 ? -11.131 3.487 5.830 1.00 94.81 96 ILE A O 1
ATOM 75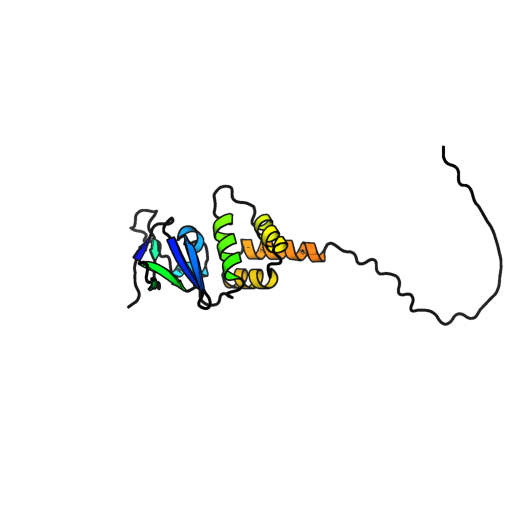2 N N . VAL A 1 97 ? -9.906 4.968 6.957 1.00 96.19 97 VAL A N 1
ATOM 753 C CA . VAL A 1 97 ? -9.649 4.040 8.068 1.00 96.19 97 VAL A CA 1
ATOM 754 C C . VAL A 1 97 ? -10.909 3.779 8.902 1.00 96.19 97 VAL A C 1
ATOM 756 O O . VAL A 1 97 ? -11.058 2.681 9.442 1.00 96.19 97 VAL A O 1
ATOM 759 N N . LYS A 1 98 ? -11.857 4.720 8.968 1.00 94.50 98 LYS A N 1
ATOM 760 C CA . LYS A 1 98 ? -13.181 4.472 9.559 1.00 94.50 98 LYS A CA 1
ATOM 761 C C . LYS A 1 98 ? -13.996 3.452 8.766 1.00 94.50 98 LYS A C 1
ATOM 763 O O . LYS A 1 98 ? -14.686 2.637 9.376 1.00 94.50 98 LYS A O 1
ATOM 768 N N . GLU A 1 99 ? -13.875 3.416 7.441 1.00 96.06 99 GLU A N 1
ATOM 769 C CA . GLU A 1 99 ? -14.457 2.329 6.638 1.00 96.06 99 GLU A CA 1
ATOM 770 C C . GLU A 1 99 ? -13.817 0.981 6.994 1.00 96.06 99 GLU A C 1
ATOM 772 O O . GLU A 1 99 ? -14.512 -0.022 7.155 1.00 96.06 99 GLU A O 1
ATOM 777 N N . PHE A 1 100 ? -12.497 0.955 7.205 1.00 96.50 100 PHE A N 1
ATOM 778 C CA . PHE A 1 100 ? -11.786 -0.269 7.590 1.00 96.50 100 PHE A CA 1
ATOM 779 C C . PHE A 1 100 ? -12.259 -0.749 8.968 1.00 96.50 100 PHE A C 1
ATOM 781 O O . PHE A 1 100 ? -12.488 -1.939 9.178 1.00 96.50 100 PHE A O 1
ATOM 788 N N . GLU A 1 101 ? -12.451 0.182 9.904 1.00 94.44 101 GLU A N 1
ATOM 789 C CA . GLU A 1 101 ? -13.057 -0.083 11.207 1.00 94.44 101 GLU A CA 1
ATOM 790 C C . GLU A 1 101 ? -14.459 -0.694 11.079 1.00 94.44 101 GLU A C 1
ATOM 792 O O . GLU A 1 101 ? -14.735 -1.698 11.739 1.00 94.44 101 GLU A O 1
ATOM 797 N N . ALA A 1 102 ? -15.320 -0.129 10.228 1.00 94.69 102 ALA A N 1
ATOM 798 C CA . ALA A 1 102 ? -16.677 -0.626 10.001 1.00 94.69 102 ALA A CA 1
ATOM 799 C C . ALA A 1 102 ? -16.697 -2.052 9.415 1.00 94.69 102 ALA A C 1
ATOM 801 O O . ALA A 1 102 ? -17.613 -2.828 9.685 1.00 94.69 102 ALA A O 1
ATOM 802 N N . GLU A 1 103 ? -15.657 -2.425 8.667 1.00 95.69 103 GLU A N 1
ATOM 803 C CA . GLU A 1 103 ? -15.446 -3.773 8.127 1.00 95.69 103 GLU A CA 1
ATOM 804 C C . GLU A 1 103 ? -14.787 -4.745 9.125 1.00 95.69 103 GLU A C 1
ATOM 806 O O . GLU A 1 103 ? -14.513 -5.894 8.781 1.00 95.69 103 GLU A O 1
ATOM 811 N N . ASN A 1 104 ? -14.553 -4.325 10.374 1.00 94.94 104 ASN A N 1
ATOM 812 C CA . ASN A 1 104 ? -13.808 -5.082 11.389 1.00 94.94 104 ASN A CA 1
ATOM 813 C C . ASN A 1 104 ? -12.365 -5.417 10.967 1.00 94.94 104 ASN A C 1
ATOM 815 O O . ASN A 1 104 ? -11.822 -6.459 11.345 1.00 94.94 104 ASN A O 1
ATOM 819 N N . ALA A 1 105 ? -11.723 -4.536 10.199 1.00 95.56 105 ALA A N 1
ATOM 820 C CA . ALA A 1 105 ? -10.339 -4.720 9.789 1.00 95.56 105 ALA A CA 1
ATOM 821 C C . ALA A 1 105 ? -9.382 -4.728 11.001 1.00 95.56 105 ALA A C 1
ATOM 823 O O . ALA A 1 105 ? -9.609 -4.017 11.991 1.00 95.56 105 ALA A O 1
ATOM 824 N N . PRO A 1 106 ? -8.268 -5.482 10.941 1.00 96.50 106 PRO A N 1
ATOM 825 C CA . PRO A 1 106 ? -7.299 -5.558 12.030 1.00 96.50 106 PRO A CA 1
ATOM 826 C C . PRO A 1 106 ? -6.424 -4.293 12.080 1.00 96.50 106 PRO A C 1
ATOM 828 O O . PRO A 1 106 ? -5.257 -4.315 11.691 1.00 96.50 106 PRO A O 1
ATOM 831 N N . LEU A 1 107 ? -6.975 -3.177 12.573 1.00 96.56 107 LEU A N 1
ATOM 832 C CA . LEU A 1 107 ? -6.325 -1.856 12.547 1.00 96.56 107 LEU A CA 1
ATOM 833 C C . LEU A 1 107 ? -4.931 -1.841 13.182 1.00 96.56 107 LEU A C 1
ATOM 835 O O . LEU A 1 107 ? -4.037 -1.187 12.657 1.00 96.56 107 LEU A O 1
ATOM 839 N N . LEU A 1 108 ? -4.712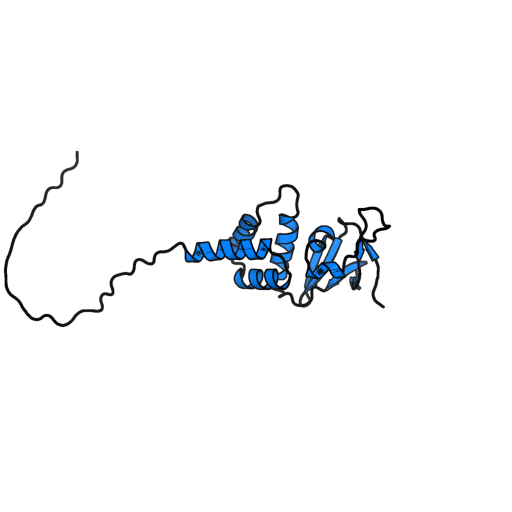 -2.591 14.269 1.00 96.62 108 LEU A N 1
ATOM 840 C CA . LEU A 1 108 ? -3.393 -2.690 14.902 1.00 96.62 108 LEU A CA 1
ATOM 841 C C . LEU A 1 108 ? -2.349 -3.303 13.956 1.00 96.62 108 LEU A C 1
ATOM 843 O O . LEU A 1 108 ? -1.221 -2.817 13.887 1.00 96.62 108 LEU A O 1
ATOM 847 N N . LEU A 1 109 ? -2.728 -4.349 13.217 1.00 97.25 109 LEU A N 1
ATOM 848 C CA . LEU A 1 109 ? -1.861 -4.987 12.229 1.00 97.25 109 LEU A CA 1
ATOM 849 C C . LEU A 1 109 ? -1.601 -4.033 11.061 1.00 97.25 109 LEU A C 1
ATOM 851 O O . LEU A 1 109 ? -0.447 -3.780 10.736 1.00 97.25 109 LEU A O 1
ATOM 855 N N . ILE A 1 110 ? -2.655 -3.432 10.500 1.00 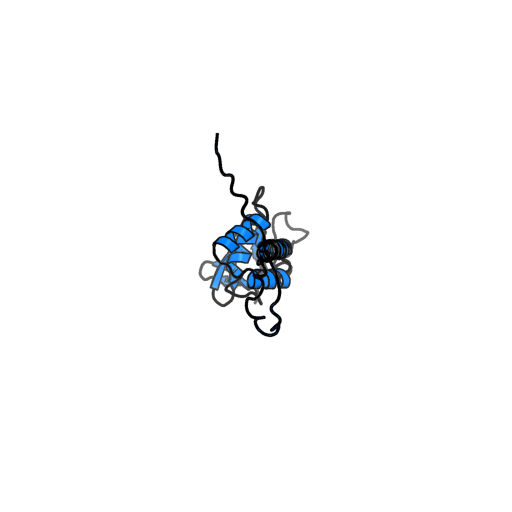97.69 110 ILE A N 1
ATOM 856 C CA . ILE A 1 110 ? -2.548 -2.465 9.394 1.00 97.69 110 ILE A CA 1
ATOM 857 C C . ILE A 1 110 ? -1.630 -1.302 9.778 1.00 97.69 110 ILE A C 1
ATOM 859 O O . ILE A 1 110 ? -0.770 -0.907 8.998 1.00 97.69 110 ILE A O 1
ATOM 863 N N . ARG A 1 111 ? -1.768 -0.781 10.999 1.00 97.19 111 ARG A N 1
ATOM 864 C CA . ARG A 1 111 ? -0.937 0.296 11.542 1.00 97.19 111 ARG A CA 1
ATOM 865 C C . ARG A 1 111 ? 0.532 -0.105 11.662 1.00 97.19 111 ARG A C 1
ATOM 867 O O . ARG A 1 111 ? 1.404 0.675 11.289 1.00 97.19 111 ARG A O 1
ATOM 874 N N . ASN A 1 112 ? 0.814 -1.309 12.160 1.00 97.19 112 ASN A N 1
ATOM 875 C CA . ASN A 1 112 ? 2.185 -1.811 12.276 1.00 97.19 112 ASN A CA 1
ATOM 876 C C . ASN A 1 112 ? 2.831 -2.026 10.898 1.00 97.19 112 ASN A C 1
ATOM 878 O O . ASN A 1 112 ? 3.982 -1.643 10.698 1.00 97.19 112 ASN A O 1
ATOM 882 N N . GLU A 1 113 ? 2.086 -2.569 9.937 1.00 96.31 113 GLU A N 1
ATOM 883 C CA . GLU A 1 113 ? 2.555 -2.755 8.561 1.00 96.31 113 GLU A CA 1
ATOM 884 C C . GLU A 1 113 ? 2.763 -1.417 7.838 1.00 96.31 113 GLU A C 1
ATOM 886 O O . GLU A 1 113 ? 3.785 -1.214 7.177 1.00 96.31 113 GLU A O 1
ATOM 891 N N . ALA A 1 114 ? 1.846 -0.461 8.018 1.00 94.75 114 ALA A N 1
ATOM 892 C CA . ALA A 1 114 ? 1.968 0.897 7.495 1.00 94.75 114 ALA A CA 1
ATOM 893 C C . ALA A 1 114 ? 3.230 1.592 8.017 1.00 94.75 114 ALA A C 1
ATOM 895 O O . ALA A 1 114 ? 3.977 2.162 7.222 1.00 94.75 114 ALA A O 1
ATOM 896 N N . ARG A 1 115 ? 3.512 1.481 9.321 1.00 95.00 115 ARG A N 1
ATOM 897 C CA . ARG A 1 115 ? 4.743 1.998 9.933 1.00 95.00 115 ARG A CA 1
ATOM 898 C C . ARG A 1 115 ? 5.988 1.366 9.316 1.00 95.00 115 ARG A C 1
ATOM 900 O O . ARG A 1 115 ? 6.886 2.087 8.888 1.00 95.00 115 ARG A O 1
ATOM 907 N N . SER A 1 116 ? 6.038 0.035 9.244 1.00 93.50 116 SER A N 1
ATOM 908 C CA . SER A 1 116 ? 7.185 -0.705 8.692 1.00 93.50 116 SER A CA 1
ATOM 909 C C . SER A 1 116 ? 7.468 -0.352 7.229 1.00 93.50 116 SER A C 1
ATOM 911 O O . SER A 1 116 ? 8.615 -0.396 6.794 1.00 93.50 116 SER A O 1
ATOM 913 N N . ASN A 1 117 ? 6.436 0.049 6.482 1.00 91.31 117 ASN A N 1
ATOM 914 C CA . ASN A 1 117 ? 6.533 0.436 5.075 1.00 91.31 117 ASN A CA 1
ATOM 915 C C . ASN A 1 117 ? 6.582 1.956 4.848 1.00 91.31 117 ASN A C 1
ATOM 917 O O . ASN A 1 117 ? 6.638 2.399 3.701 1.00 91.31 117 ASN A O 1
ATOM 921 N N . GLY A 1 118 ? 6.573 2.762 5.914 1.00 90.94 118 GLY A N 1
ATOM 922 C CA . GLY A 1 118 ? 6.663 4.220 5.836 1.00 90.94 118 GLY A CA 1
ATOM 923 C C . GLY A 1 118 ? 5.417 4.922 5.277 1.00 90.94 118 GLY A C 1
ATOM 924 O O . GLY A 1 118 ? 5.531 6.022 4.737 1.00 90.94 118 GLY A O 1
ATOM 925 N N . ILE A 1 119 ? 4.227 4.325 5.398 1.00 92.81 119 ILE A N 1
ATOM 926 C CA . ILE A 1 119 ? 2.945 4.921 4.981 1.00 92.81 119 ILE A CA 1
ATOM 927 C C . ILE A 1 119 ? 2.369 5.756 6.139 1.00 92.81 119 ILE A C 1
ATOM 929 O O . ILE A 1 119 ? 1.394 5.377 6.790 1.00 92.81 119 ILE A O 1
ATOM 933 N N . LEU A 1 120 ? 2.993 6.908 6.408 1.00 92.69 120 LEU A N 1
ATOM 934 C CA . LEU A 1 120 ? 2.735 7.725 7.605 1.00 92.69 120 LEU A CA 1
ATOM 935 C C . LEU A 1 120 ? 1.262 8.141 7.772 1.00 92.69 120 LEU A C 1
ATOM 937 O O . LEU A 1 120 ? 0.740 8.127 8.882 1.00 92.69 120 LEU A O 1
ATOM 941 N N . GLN A 1 121 ? 0.576 8.499 6.685 1.00 93.56 121 GLN A N 1
ATOM 942 C CA . GLN A 1 121 ? -0.822 8.950 6.758 1.00 93.56 121 GLN A CA 1
ATOM 943 C C . GLN A 1 121 ? -1.768 7.829 7.211 1.00 93.56 121 GLN A C 1
ATOM 945 O O . GLN A 1 121 ? -2.676 8.073 8.003 1.00 93.56 121 GLN A O 1
ATOM 950 N N . LEU A 1 122 ? -1.519 6.592 6.766 1.00 95.69 122 LEU A N 1
ATOM 951 C CA . LEU A 1 122 ? -2.278 5.417 7.197 1.00 95.69 122 LEU A CA 1
ATOM 952 C C . LEU A 1 122 ? -1.982 5.073 8.662 1.00 95.69 122 LEU A C 1
ATOM 954 O O . LEU A 1 122 ? -2.897 4.757 9.416 1.00 95.69 122 LEU A O 1
ATOM 958 N N . GLU A 1 123 ? -0.718 5.172 9.083 1.00 96.12 123 GLU A N 1
ATOM 959 C CA . GLU A 1 123 ? -0.332 4.986 10.486 1.00 96.12 123 GLU A CA 1
ATOM 960 C C . GLU A 1 123 ? -1.063 5.974 11.409 1.00 96.12 123 GLU A C 1
ATOM 962 O O . GLU A 1 123 ? -1.712 5.553 12.369 1.00 96.12 123 GLU A O 1
ATOM 967 N N . VAL A 1 124 ? -0.998 7.273 11.096 1.00 95.75 124 VAL A N 1
ATOM 968 C CA . VAL A 1 124 ? -1.622 8.340 11.894 1.00 95.75 124 VAL A CA 1
ATOM 969 C C . VAL A 1 124 ? -3.143 8.188 11.931 1.00 95.75 124 VAL A C 1
ATOM 971 O O . VAL A 1 124 ? -3.752 8.352 12.989 1.00 95.75 124 VAL A O 1
ATOM 974 N N . ALA A 1 125 ? -3.766 7.843 10.802 1.00 95.94 125 ALA A N 1
ATOM 975 C CA . ALA A 1 125 ? -5.205 7.618 10.735 1.00 95.94 125 ALA A CA 1
ATOM 976 C C . ALA A 1 125 ? -5.644 6.416 11.589 1.00 95.94 125 ALA A C 1
ATOM 978 O O . ALA A 1 125 ? -6.603 6.532 12.353 1.00 95.94 125 ALA A O 1
ATOM 979 N N . CYS A 1 126 ? -4.911 5.298 11.540 1.00 96.75 126 CYS A N 1
ATOM 980 C CA . CYS A 1 126 ? -5.150 4.155 12.424 1.00 96.75 126 CYS A CA 1
ATOM 981 C C . CYS A 1 126 ? -5.007 4.527 13.903 1.00 96.75 126 CYS A C 1
ATOM 983 O O . CYS A 1 126 ? -5.870 4.160 14.699 1.00 96.75 126 CYS A O 1
ATOM 985 N N . ASP A 1 127 ? -3.963 5.271 14.279 1.00 95.88 127 ASP A N 1
ATOM 986 C CA . ASP A 1 127 ? -3.769 5.719 15.663 1.00 95.88 127 ASP A CA 1
ATOM 987 C C . ASP A 1 127 ? -4.923 6.604 16.141 1.00 95.88 127 ASP A C 1
ATOM 989 O O . ASP A 1 127 ? -5.438 6.405 17.244 1.00 95.88 127 ASP A O 1
ATOM 993 N N . LYS A 1 128 ? -5.392 7.522 15.290 1.00 94.81 128 LYS A N 1
ATOM 994 C CA . LYS A 1 128 ? -6.546 8.374 15.586 1.00 94.81 128 LYS A CA 1
ATOM 995 C C . LYS A 1 128 ? -7.814 7.545 15.812 1.00 94.81 128 LYS A C 1
ATOM 997 O O . LYS A 1 128 ? -8.421 7.666 16.874 1.00 94.81 128 LYS A O 1
ATOM 1002 N N . VAL A 1 129 ? -8.169 6.654 14.885 1.00 94.88 129 VAL A N 1
ATOM 1003 C CA . VAL A 1 129 ? -9.368 5.801 14.997 1.00 94.88 129 VAL A CA 1
ATOM 1004 C C . VAL A 1 129 ? -9.310 4.895 16.233 1.00 94.88 129 VAL A C 1
ATOM 1006 O O . VAL A 1 129 ? -10.285 4.793 16.976 1.00 94.88 129 VAL A O 1
ATOM 1009 N N . MET A 1 130 ? -8.155 4.284 16.513 1.00 94.12 130 MET A N 1
ATOM 1010 C CA . MET A 1 130 ? -7.978 3.461 17.712 1.00 94.12 130 MET A CA 1
ATOM 1011 C C . MET A 1 130 ? -8.059 4.286 19.005 1.00 94.12 130 MET A C 1
ATOM 1013 O O . MET A 1 130 ? -8.594 3.796 19.995 1.00 94.12 130 MET A O 1
ATOM 1017 N N . SER A 1 131 ? -7.564 5.529 19.021 1.00 91.88 131 SER A N 1
ATOM 1018 C CA . SER A 1 131 ? -7.620 6.393 20.210 1.00 91.88 131 SER A CA 1
ATOM 1019 C C . SER A 1 131 ? -9.047 6.793 20.598 1.00 91.88 131 SER A C 1
ATOM 1021 O O . SER A 1 131 ? -9.357 6.881 21.786 1.00 91.88 131 SER A O 1
ATOM 1023 N N . GLU A 1 132 ? -9.939 6.953 19.618 1.00 89.44 132 GLU A N 1
ATOM 1024 C CA . GLU A 1 132 ? -11.355 7.259 19.850 1.00 89.44 132 GLU A CA 1
ATOM 1025 C C . GLU A 1 132 ? -12.101 6.092 20.500 1.00 89.44 132 GLU A C 1
ATOM 1027 O O . GLU A 1 132 ? -12.967 6.326 21.342 1.00 89.44 132 GLU A O 1
ATOM 1032 N N . ARG A 1 133 ? -11.720 4.838 20.196 1.00 78.56 133 ARG A N 1
ATOM 1033 C CA . ARG A 1 133 ? -12.246 3.664 20.918 1.00 78.56 133 ARG A CA 1
ATOM 1034 C C . ARG A 1 133 ? -11.933 3.732 22.406 1.00 78.56 133 ARG A C 1
ATOM 1036 O O . ARG A 1 133 ? -12.755 3.342 23.225 1.00 78.56 133 ARG A O 1
ATOM 1043 N N . THR A 1 134 ? -10.742 4.213 22.750 1.00 69.12 134 THR A N 1
ATOM 1044 C CA . THR A 1 134 ? -10.259 4.264 24.133 1.00 69.12 134 THR A CA 1
ATOM 1045 C C . THR A 1 134 ? -10.774 5.493 24.889 1.00 69.12 134 THR A C 1
ATOM 1047 O O . THR A 1 134 ? -10.873 5.457 26.110 1.00 69.12 134 THR A O 1
ATOM 1050 N N . GLY A 1 135 ? -11.108 6.581 24.184 1.00 61.47 135 GLY A N 1
ATOM 1051 C CA . GLY A 1 135 ? -11.626 7.828 24.764 1.00 61.47 135 GLY A CA 1
ATOM 1052 C C . GLY A 1 135 ? -13.149 7.882 24.953 1.00 61.47 135 GLY A C 1
ATOM 1053 O O . GLY A 1 135 ? -13.649 8.864 25.499 1.00 61.47 135 GLY A O 1
ATOM 1054 N N . GLY A 1 136 ? -13.877 6.858 24.499 1.00 51.75 136 GLY A N 1
ATOM 1055 C CA . GLY A 1 136 ? -15.339 6.840 24.389 1.00 51.75 136 GLY A CA 1
ATOM 1056 C C . GLY A 1 136 ? -16.122 6.132 25.498 1.00 51.75 136 GLY A C 1
ATOM 1057 O O . GLY A 1 136 ? -17.326 5.987 25.338 1.00 51.75 136 GLY A O 1
ATOM 1058 N N . ASP A 1 137 ? -15.496 5.719 26.603 1.00 45.03 137 ASP A N 1
ATOM 1059 C CA . ASP A 1 137 ? -16.215 5.268 27.803 1.00 45.03 137 ASP A CA 1
ATOM 1060 C C . ASP A 1 137 ? -15.421 5.651 29.065 1.00 45.03 137 ASP A C 1
ATOM 1062 O O . ASP A 1 137 ? -14.455 4.968 29.423 1.00 45.03 137 ASP A O 1
ATOM 1066 N N . PRO A 1 138 ? -15.807 6.698 29.824 1.00 49.38 138 PRO A N 1
ATOM 1067 C CA . PRO A 1 138 ? -15.626 6.608 31.258 1.00 49.38 138 PRO A CA 1
ATOM 1068 C C . PRO A 1 138 ? -16.488 5.426 31.691 1.00 49.38 138 PRO A C 1
ATOM 1070 O O . PRO A 1 138 ? -17.703 5.558 31.810 1.00 49.38 138 PRO A O 1
ATOM 1073 N N . GLN A 1 139 ? -15.874 4.258 31.903 1.00 47.34 139 GLN A N 1
ATOM 1074 C CA . GLN A 1 139 ? -16.511 3.198 32.670 1.00 47.34 139 GLN A CA 1
ATOM 1075 C C . GLN A 1 139 ? -17.068 3.896 33.919 1.00 47.34 139 GLN A C 1
ATOM 1077 O O . GLN A 1 139 ? -16.264 4.471 34.663 1.00 47.34 139 GLN A O 1
ATOM 1082 N N . PRO A 1 140 ? -18.399 3.955 34.152 1.00 45.44 140 PRO A N 1
ATOM 1083 C CA . PRO A 1 140 ? -18.868 4.345 35.462 1.00 45.44 140 PRO A CA 1
ATOM 1084 C C . PRO A 1 140 ? -18.210 3.321 36.369 1.00 45.44 140 PRO A C 1
ATOM 1086 O O . PRO A 1 140 ? -18.498 2.126 36.272 1.00 45.44 140 PRO A O 1
ATOM 1089 N N . THR A 1 141 ? -17.232 3.759 37.158 1.00 58.38 141 THR A N 1
ATOM 1090 C CA . THR A 1 141 ? -16.688 2.966 38.242 1.00 58.38 141 THR A CA 1
ATOM 1091 C C . THR A 1 141 ? -17.872 2.748 39.157 1.00 58.38 141 THR A C 1
ATOM 1093 O O . THR A 1 141 ? -18.214 3.573 39.998 1.00 58.38 141 THR A O 1
ATOM 1096 N N . GLN A 1 142 ? -18.595 1.666 38.885 1.00 50.53 142 GLN A N 1
ATOM 1097 C CA . GLN A 1 142 ? -19.675 1.190 39.707 1.00 50.53 142 GLN A CA 1
ATOM 1098 C C . GLN A 1 142 ? -19.018 1.008 41.076 1.00 50.53 142 GLN A C 1
ATOM 1100 O O . GLN A 1 142 ? -18.049 0.246 41.166 1.00 50.53 142 GLN A O 1
ATOM 1105 N N . PRO A 1 143 ? -19.418 1.764 42.113 1.00 46.69 143 PRO A N 1
ATOM 1106 C CA . PRO A 1 143 ? -18.805 1.602 43.417 1.00 46.69 143 PRO A CA 1
ATOM 1107 C C . PRO A 1 143 ? -19.003 0.142 43.819 1.00 46.69 143 PRO A C 1
ATOM 1109 O O . PRO A 1 143 ? -20.128 -0.356 43.869 1.00 46.69 143 PRO A O 1
ATOM 1112 N N . SER A 1 144 ? -17.883 -0.562 43.986 1.00 63.06 144 SER A N 1
ATOM 1113 C CA . SER A 1 144 ? -17.843 -1.986 44.293 1.00 63.06 144 SER A CA 1
ATOM 1114 C C . SER A 1 144 ? -18.722 -2.271 45.509 1.00 63.06 144 SER A C 1
ATOM 1116 O O . SER A 1 144 ? -18.485 -1.760 46.601 1.00 63.06 144 SER A O 1
ATOM 1118 N N . PHE A 1 145 ? -19.730 -3.123 45.330 1.00 58.84 145 PHE A N 1
ATOM 1119 C CA . PHE A 1 145 ? -20.638 -3.567 46.390 1.00 58.84 145 PHE A CA 1
ATOM 1120 C C . PHE A 1 145 ? -19.995 -4.592 47.355 1.00 58.84 145 PHE A C 1
ATOM 1122 O O . PHE A 1 145 ? -20.712 -5.259 48.102 1.00 58.84 145 PHE A O 1
ATOM 1129 N N . PHE A 1 146 ? -18.660 -4.716 47.373 1.00 59.31 146 PHE A N 1
ATOM 1130 C CA . PHE A 1 146 ? -17.920 -5.713 48.161 1.00 59.31 146 PHE A CA 1
ATOM 1131 C C . PHE A 1 146 ? -17.138 -5.171 49.369 1.00 59.31 146 PHE A C 1
ATOM 1133 O O . PHE A 1 146 ? -16.322 -5.896 49.925 1.00 59.31 146 PHE A O 1
ATOM 1140 N N . GLU A 1 147 ? -17.444 -3.974 49.873 1.00 48.69 147 GLU A N 1
ATOM 1141 C CA . GLU A 1 147 ? -17.121 -3.627 51.268 1.00 48.69 147 GLU A CA 1
ATOM 1142 C C . GLU A 1 147 ? -18.392 -3.586 52.124 1.00 48.69 147 GLU A C 1
ATOM 1144 O O . GLU A 1 147 ? -18.895 -2.547 52.544 1.00 48.69 147 GLU A O 1
ATOM 1149 N N . LYS A 1 148 ? -18.926 -4.777 52.413 1.00 49.50 148 LYS A N 1
ATOM 1150 C CA . LYS A 1 148 ? -19.720 -5.012 53.622 1.00 49.50 148 LYS A CA 1
ATOM 1151 C C . LYS A 1 148 ? -18.939 -5.948 54.533 1.00 49.50 148 LYS A C 1
ATOM 1153 O O . LYS A 1 148 ? -18.938 -7.148 54.291 1.00 49.50 148 LYS A O 1
ATOM 1158 N N . ALA A 1 149 ? -18.344 -5.393 55.587 1.00 47.47 149 ALA A N 1
ATOM 1159 C CA . ALA A 1 149 ? -18.573 -5.814 56.975 1.00 47.47 149 ALA A CA 1
ATOM 1160 C C . ALA A 1 149 ? -17.499 -5.225 57.903 1.00 47.47 149 ALA A C 1
ATOM 1162 O O . ALA A 1 149 ? -16.404 -5.766 57.976 1.00 47.47 149 ALA A O 1
ATOM 1163 N N . ALA A 1 150 ? -17.843 -4.161 58.639 1.00 42.50 150 ALA A N 1
ATOM 1164 C CA . ALA A 1 150 ? -17.555 -4.020 60.075 1.00 42.50 150 ALA A CA 1
ATOM 1165 C C . ALA A 1 150 ? -17.875 -2.599 60.569 1.00 42.50 150 ALA A C 1
ATOM 1167 O O . ALA A 1 150 ? -16.964 -1.830 60.836 1.00 42.50 150 ALA A O 1
ATOM 1168 N N . ILE A 1 151 ? -19.155 -2.260 60.763 1.00 49.31 151 ILE A N 1
ATOM 1169 C CA . ILE A 1 151 ? -19.531 -1.326 61.838 1.00 49.31 151 ILE A CA 1
ATOM 1170 C C . ILE A 1 151 ? -20.814 -1.857 62.483 1.00 49.31 151 ILE A C 1
ATOM 1172 O O . ILE A 1 151 ? -21.931 -1.587 62.048 1.00 49.31 151 ILE A O 1
ATOM 1176 N N . VAL A 1 152 ? -20.623 -2.673 63.518 1.00 44.47 152 VAL A N 1
ATOM 1177 C CA . VAL A 1 152 ? -21.613 -2.885 64.575 1.00 44.47 152 VAL A CA 1
ATOM 1178 C C . VAL A 1 152 ? -21.544 -1.651 65.472 1.00 44.47 152 VAL A C 1
ATOM 1180 O O . VAL A 1 152 ? -20.484 -1.343 66.009 1.00 44.47 152 VAL A O 1
ATOM 1183 N N . GLY A 1 153 ? -22.659 -0.935 65.605 1.00 39.19 153 GLY A N 1
ATOM 1184 C CA . GLY A 1 153 ? -22.740 0.274 66.425 1.00 39.19 153 GLY A CA 1
ATOM 1185 C C . GLY A 1 153 ? -24.025 1.061 66.186 1.00 39.19 153 GLY A C 1
ATOM 1186 O O . GLY A 1 153 ? -23.995 2.187 65.710 1.00 39.19 153 GLY A O 1
ATOM 1187 N N . THR A 1 154 ? -25.170 0.449 66.477 1.00 54.81 154 THR A N 1
ATOM 1188 C CA . THR A 1 154 ? -26.482 1.105 66.559 1.00 54.81 154 THR A CA 1
ATOM 1189 C C . THR A 1 154 ? -26.518 2.139 67.686 1.00 54.81 154 THR A C 1
ATOM 1191 O O . THR A 1 154 ? -26.354 1.716 68.822 1.00 54.81 154 THR A O 1
ATOM 1194 N N . VAL A 1 155 ? -26.842 3.412 67.406 1.00 43.09 155 VAL A N 1
ATOM 1195 C CA . VAL A 1 155 ? -27.825 4.243 68.149 1.00 43.09 155 VAL A CA 1
ATOM 1196 C C . VAL A 1 155 ? -28.260 5.430 67.261 1.00 43.09 155 VAL A C 1
ATOM 1198 O O . VAL A 1 155 ? -27.419 6.214 66.841 1.00 43.09 155 VAL A O 1
ATOM 1201 N N . GLY A 1 156 ? -29.577 5.616 67.077 1.00 33.34 156 GLY A N 1
ATOM 1202 C CA . GLY A 1 156 ? -30.181 6.952 67.220 1.00 33.34 156 GLY A CA 1
ATOM 1203 C C . GLY A 1 156 ? -30.695 7.719 65.990 1.00 33.34 156 GLY A C 1
ATOM 1204 O O . GLY A 1 156 ? -29.973 8.517 65.417 1.00 33.34 156 GLY A O 1
ATOM 1205 N N . ALA A 1 157 ? -32.013 7.613 65.772 1.00 39.72 157 ALA A N 1
ATOM 1206 C CA . ALA A 1 157 ? -32.953 8.734 65.574 1.00 39.72 157 ALA A CA 1
ATOM 1207 C C . ALA A 1 157 ? -33.064 9.493 64.219 1.00 39.72 157 ALA A C 1
ATOM 1209 O O . ALA A 1 157 ? -32.333 10.429 63.934 1.00 39.72 157 ALA A O 1
ATOM 1210 N N . ALA A 1 158 ? -34.157 9.153 63.515 1.00 39.66 158 ALA A N 1
ATOM 1211 C CA . ALA A 1 158 ? -35.313 10.004 63.167 1.00 39.66 158 ALA A CA 1
ATOM 1212 C C . ALA A 1 158 ? -35.240 11.173 62.149 1.00 39.66 158 ALA A C 1
ATOM 1214 O O . ALA A 1 158 ? -34.347 12.009 62.162 1.00 39.66 158 ALA A O 1
ATOM 1215 N N . ALA A 1 159 ? -36.382 11.278 61.440 1.00 43.78 159 ALA A N 1
ATOM 1216 C CA . ALA A 1 159 ? -36.973 12.411 60.706 1.00 43.78 159 ALA A CA 1
ATOM 1217 C C . ALA A 1 159 ? -36.546 12.584 59.235 1.00 43.78 159 ALA A C 1
ATOM 1219 O O . ALA A 1 159 ? -35.378 12.505 58.901 1.00 43.78 159 ALA A O 1
ATOM 1220 N N . ALA A 1 160 ? -37.421 12.885 58.277 1.00 47.62 160 ALA A N 1
ATOM 1221 C CA . ALA A 1 160 ? -38.877 12.870 58.179 1.00 47.62 160 ALA A CA 1
ATOM 1222 C C . ALA A 1 160 ? -39.211 12.975 56.680 1.00 47.62 160 ALA A C 1
ATOM 1224 O O . ALA A 1 160 ? -38.436 13.509 55.888 1.00 47.62 160 ALA A O 1
ATOM 1225 N N . LEU A 1 161 ? -40.377 12.459 56.311 1.00 41.34 161 LEU A N 1
ATOM 1226 C CA . LEU A 1 161 ? -40.954 12.514 54.974 1.00 41.34 161 LEU A CA 1
ATOM 1227 C C . LEU A 1 161 ? -41.137 13.960 54.486 1.00 41.34 161 LEU A C 1
ATOM 1229 O O . LEU A 1 161 ? -41.753 14.768 55.175 1.00 41.34 161 LEU A O 1
ATOM 1233 N N . ALA A 1 162 ? -40.731 14.242 53.250 1.00 50.88 162 ALA A N 1
ATOM 1234 C CA . ALA A 1 162 ? -41.252 15.367 52.480 1.00 50.88 162 ALA A CA 1
ATOM 1235 C C . ALA A 1 162 ? -41.547 14.888 51.054 1.00 50.88 162 ALA A C 1
ATOM 1237 O O . ALA A 1 162 ? -40.712 14.944 50.156 1.00 50.88 162 ALA A O 1
ATOM 1238 N N . MET A 1 163 ? -42.760 14.364 50.868 1.00 44.28 163 MET A N 1
ATOM 1239 C CA . MET A 1 163 ? -43.358 14.207 49.548 1.00 44.28 163 MET A CA 1
ATOM 1240 C C . MET A 1 163 ? -43.901 15.559 49.091 1.00 44.28 163 MET A C 1
ATOM 1242 O O . MET A 1 163 ? -44.681 16.176 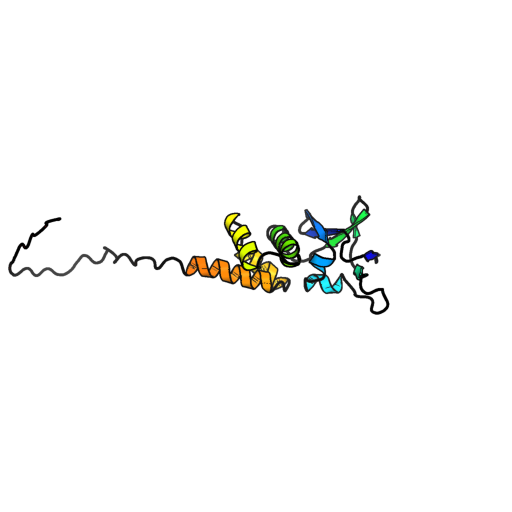49.816 1.00 44.28 163 MET A O 1
ATOM 1246 N N . LYS A 1 164 ? -43.583 15.967 47.860 1.00 60.88 164 LYS A N 1
ATOM 1247 C CA . LYS A 1 164 ? -44.509 16.765 47.050 1.00 60.88 164 LYS A CA 1
ATOM 1248 C C . LYS A 1 164 ? -44.205 16.601 45.562 1.00 60.88 164 LYS A C 1
ATOM 1250 O O . LYS A 1 164 ? -43.372 17.295 44.993 1.00 60.88 164 LYS A O 1
ATOM 1255 N N . THR A 1 165 ? -44.901 15.664 44.933 1.00 54.03 165 THR A N 1
ATOM 1256 C CA . THR A 1 165 ? -45.243 15.748 43.511 1.00 54.03 165 THR A CA 1
ATOM 1257 C C . THR A 1 165 ? -46.238 16.894 43.312 1.00 54.03 165 THR A C 1
ATOM 1259 O O . THR A 1 165 ? -47.073 17.117 44.183 1.00 54.03 165 THR A O 1
ATOM 1262 N N . PHE A 1 166 ? -46.164 17.613 42.189 1.00 55.69 166 PHE A N 1
ATOM 1263 C CA . PHE A 1 166 ? -47.315 17.879 41.312 1.00 55.69 166 PHE A CA 1
ATOM 1264 C C . PHE A 1 166 ? -46.853 18.543 40.005 1.00 55.69 166 PHE A C 1
ATOM 1266 O O . PHE A 1 166 ? -46.184 19.572 40.015 1.00 55.69 166 PHE A O 1
ATOM 1273 N N . PHE A 1 167 ? -47.250 17.927 38.891 1.00 45.09 167 PHE A N 1
ATOM 1274 C CA . PHE A 1 167 ? -47.332 18.525 37.562 1.00 45.09 167 PHE A CA 1
ATOM 1275 C C . PHE A 1 167 ? -48.441 19.590 37.524 1.00 45.09 167 PHE A C 1
ATOM 1277 O O . PHE A 1 167 ? -49.563 19.299 37.948 1.00 45.09 167 PHE A O 1
ATOM 1284 N N . LYS A 1 168 ? -48.155 20.756 36.937 1.00 46.41 168 LYS A N 1
ATOM 1285 C CA . LYS A 1 168 ? -48.917 21.378 35.839 1.00 46.41 168 LYS A CA 1
ATOM 1286 C C . LYS A 1 168 ? -48.155 22.574 35.287 1.00 46.41 168 LYS A C 1
ATOM 1288 O O . LYS A 1 168 ? -47.642 23.354 36.115 1.00 46.41 168 LYS A O 1
#

Sequence (168 aa):
MEAISEVGPSDEVLVAVGGSTFSSRVSDLAEVPSFKDHFNRDPDAPRARLTLKGHYFSSDGVPTIRWPGVDLTAAPYMLRFLKQFYVRDGPEAYDIVKEFEAENAPLLLIRNEARSNGILQLEVACDKVMSERTGGDPQPTQPSFFEKAAIVGTVGAAAALAMKTFFK

pLDDT: mean 78.57, std 18.11, range [33.34, 97.69]

Secondary structure (DSSP, 8-state):
--EEEEE-TT-EEEEEETTEEEEEEHHHHHTSGGGGGGEEE-TTS-TT-EEEEEEEE-TTS-EEEE-TT--TTTHHHHHHHHHHHTSTTPPPHHHHHHHHHHTT--HHHHHHHHHHTT-HHHHHHHHHHHHHHHHS--------TT----------------------